Protein AF-B9TCB7-F1 (afdb_monomer_lite)

Organism: Ricinus communis (NCBI:txid3988)

Secondary structure (DSSP, 8-state):
-------S-EE---HHHHHHHHT--TT--EEEEEEETTEEEEEEEEEEEEEE-SS-EEEEEE-STT--EEEEEETT-

Structure (mmCIF, N/CA/C/O backbone)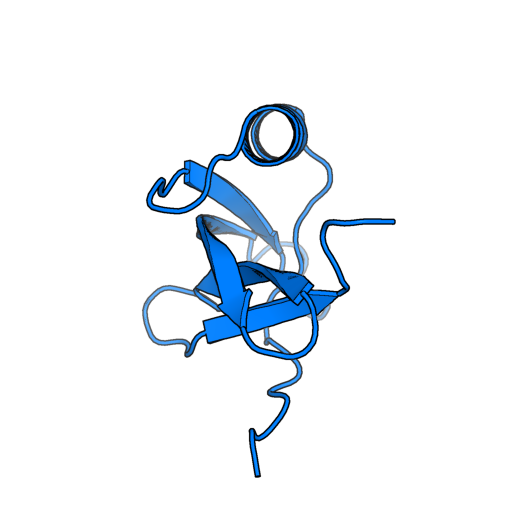:
data_AF-B9TCB7-F1
#
_entry.id   AF-B9TCB7-F1
#
loop_
_atom_site.group_PDB
_atom_site.id
_atom_site.type_symbol
_atom_site.label_atom_id
_atom_site.label_alt_id
_atom_site.label_comp_id
_atom_site.label_asym_id
_atom_site.label_entity_id
_atom_site.label_seq_id
_atom_site.pdbx_PDB_ins_code
_atom_site.Cartn_x
_atom_site.Cartn_y
_atom_site.Cartn_z
_atom_site.occupancy
_atom_site.B_iso_or_equiv
_atom_site.auth_seq_id
_atom_site.auth_comp_id
_atom_site.auth_asym_id
_atom_site.auth_atom_id
_atom_site.pdbx_PDB_model_num
ATOM 1 N N . MET A 1 1 ? -8.230 -19.144 8.930 1.00 32.31 1 MET A N 1
ATOM 2 C CA . MET A 1 1 ? -6.768 -19.161 8.740 1.00 32.31 1 MET A CA 1
ATOM 3 C C . MET A 1 1 ? -6.502 -18.142 7.651 1.00 32.31 1 MET A C 1
ATOM 5 O O . MET A 1 1 ? -6.755 -18.450 6.497 1.00 32.31 1 MET A O 1
ATOM 9 N N . TYR A 1 2 ? -6.198 -16.895 8.020 1.00 38.72 2 TYR A N 1
ATOM 10 C CA . TYR A 1 2 ? -5.885 -15.863 7.034 1.00 38.72 2 TYR A CA 1
ATOM 11 C C . TYR A 1 2 ? -4.514 -16.213 6.458 1.00 38.72 2 TYR A C 1
ATOM 13 O O . TYR A 1 2 ? -3.501 -16.142 7.160 1.00 38.72 2 TYR A O 1
ATOM 21 N N . GLU A 1 3 ? -4.506 -16.721 5.226 1.00 40.56 3 GLU A N 1
ATOM 22 C CA . GLU A 1 3 ? -3.278 -16.911 4.466 1.00 40.56 3 GLU A CA 1
ATOM 23 C C . GLU A 1 3 ? -2.620 -15.538 4.345 1.00 40.56 3 GLU A C 1
ATOM 25 O O . GLU A 1 3 ? -3.094 -14.664 3.624 1.00 40.56 3 GLU A O 1
ATOM 30 N N . HIS A 1 4 ? -1.556 -15.333 5.121 1.00 47.66 4 HIS A N 1
ATOM 31 C CA . HIS A 1 4 ? -0.685 -14.178 4.997 1.00 47.66 4 HIS A CA 1
ATOM 32 C C . HIS A 1 4 ? 0.031 -14.321 3.657 1.00 47.66 4 HIS A C 1
ATOM 34 O O . HIS A 1 4 ? 1.103 -14.922 3.568 1.00 47.66 4 HIS A O 1
ATOM 40 N N . LEU A 1 5 ? -0.604 -13.849 2.588 1.00 50.53 5 LEU A N 1
ATOM 41 C CA . LEU A 1 5 ? 0.032 -13.777 1.286 1.00 50.53 5 LEU A CA 1
ATOM 42 C C . LEU A 1 5 ? 1.231 -12.840 1.427 1.00 50.53 5 LEU A C 1
ATOM 44 O O . LEU A 1 5 ? 1.088 -11.654 1.721 1.00 50.53 5 LEU A O 1
ATOM 48 N N . THR A 1 6 ? 2.433 -13.381 1.235 1.00 56.47 6 THR A N 1
ATOM 49 C CA . THR A 1 6 ? 3.627 -12.571 1.005 1.00 56.47 6 THR A CA 1
ATOM 50 C C . THR A 1 6 ? 3.411 -11.852 -0.322 1.00 56.47 6 THR A C 1
ATOM 52 O O . THR A 1 6 ? 3.617 -12.458 -1.377 1.00 56.47 6 THR A O 1
ATOM 55 N N . GLY A 1 7 ? 2.904 -10.619 -0.267 1.00 65.19 7 GLY A N 1
ATOM 56 C CA . GLY A 1 7 ? 2.578 -9.826 -1.450 1.00 65.19 7 GLY A CA 1
ATOM 57 C C . GLY A 1 7 ? 3.724 -9.813 -2.465 1.00 65.19 7 GLY A C 1
ATOM 58 O O . GLY A 1 7 ? 4.906 -9.790 -2.103 1.00 65.19 7 GLY A O 1
ATOM 59 N N . LYS A 1 8 ? 3.380 -9.864 -3.751 1.00 82.50 8 LYS A N 1
ATOM 60 C CA . LYS A 1 8 ? 4.305 -9.709 -4.876 1.00 82.50 8 LYS A CA 1
ATOM 61 C C . LYS A 1 8 ? 4.988 -8.340 -4.834 1.00 82.50 8 LYS A C 1
ATOM 63 O O . LYS A 1 8 ? 6.138 -8.231 -5.259 1.00 82.50 8 LYS A O 1
ATOM 68 N N . TYR A 1 9 ? 4.298 -7.320 -4.341 1.00 85.94 9 TYR A N 1
ATOM 69 C CA . TYR A 1 9 ? 4.779 -5.955 -4.217 1.00 85.94 9 TYR A CA 1
ATOM 70 C C . TYR A 1 9 ? 5.001 -5.568 -2.752 1.00 85.94 9 TYR A C 1
ATOM 72 O O . TYR A 1 9 ? 4.361 -6.088 -1.842 1.00 85.94 9 TYR A O 1
ATOM 80 N N . ILE A 1 10 ? 5.899 -4.610 -2.527 1.00 87.88 10 ILE A N 1
ATOM 81 C CA . ILE A 1 10 ? 6.119 -3.971 -1.225 1.00 87.88 10 ILE A CA 1
ATOM 82 C C . ILE A 1 10 ? 5.944 -2.450 -1.348 1.00 87.88 10 ILE A C 1
ATOM 84 O O . ILE A 1 10 ? 6.300 -1.888 -2.389 1.00 87.88 10 ILE A O 1
ATOM 88 N N . PRO A 1 11 ? 5.431 -1.751 -0.319 1.00 89.69 11 PRO A N 1
ATOM 89 C CA . PRO A 1 11 ? 5.365 -0.294 -0.323 1.00 89.69 11 PRO A CA 1
ATOM 90 C C . PRO A 1 11 ? 6.740 0.345 -0.491 1.00 89.69 11 PRO A C 1
ATOM 92 O O . PRO A 1 11 ? 7.704 0.002 0.193 1.00 89.69 11 PRO A O 1
ATOM 95 N N . LEU A 1 12 ? 6.816 1.325 -1.384 1.00 90.69 12 LEU A N 1
ATOM 96 C CA . LEU A 1 12 ? 7.995 2.150 -1.583 1.00 90.69 12 LEU A CA 1
ATOM 97 C C . LEU A 1 12 ? 7.854 3.434 -0.758 1.00 90.69 12 LEU A C 1
ATOM 99 O O . LEU A 1 12 ? 6.835 4.116 -0.854 1.00 90.69 12 LEU A O 1
ATOM 103 N N . ALA A 1 13 ? 8.885 3.801 0.009 1.00 89.50 13 ALA A N 1
ATOM 104 C CA . ALA A 1 13 ? 8.892 4.953 0.924 1.00 89.50 13 ALA A CA 1
ATOM 105 C C . ALA A 1 13 ? 9.004 6.325 0.213 1.00 89.50 13 ALA A C 1
ATOM 107 O O . ALA A 1 13 ? 9.880 7.140 0.515 1.00 89.50 13 ALA A O 1
ATOM 108 N N . THR A 1 14 ? 8.121 6.574 -0.751 1.00 91.50 14 THR A N 1
ATOM 109 C CA . THR A 1 14 ? 7.989 7.843 -1.480 1.00 91.50 14 THR A CA 1
ATOM 110 C C . THR A 1 14 ? 7.258 8.894 -0.640 1.00 91.50 14 THR A C 1
ATOM 112 O O . THR A 1 14 ? 6.623 8.553 0.357 1.00 91.50 14 THR A O 1
ATOM 115 N N . GLU A 1 15 ? 7.308 10.169 -1.040 1.00 92.38 15 GLU A N 1
ATOM 116 C CA . GLU A 1 15 ? 6.511 11.230 -0.396 1.00 92.38 15 GLU A CA 1
ATOM 117 C C . GLU A 1 15 ? 5.015 10.906 -0.426 1.00 92.38 15 GLU A C 1
ATOM 119 O O . GLU A 1 15 ? 4.375 10.926 0.618 1.00 92.38 15 GLU A O 1
ATOM 124 N N . ARG A 1 16 ? 4.489 10.454 -1.575 1.00 90.56 16 ARG A N 1
ATOM 125 C CA . ARG A 1 16 ? 3.092 10.017 -1.698 1.00 90.56 16 ARG A CA 1
ATOM 126 C C . ARG A 1 16 ? 2.745 8.928 -0.689 1.00 90.56 16 ARG A C 1
ATOM 128 O O . ARG A 1 16 ? 1.713 9.017 -0.039 1.00 90.56 16 ARG A O 1
ATOM 135 N N . THR A 1 17 ? 3.581 7.897 -0.576 1.00 90.31 17 THR A N 1
ATOM 136 C CA . THR A 1 17 ? 3.324 6.789 0.350 1.00 90.31 17 THR A CA 1
ATOM 137 C C . THR A 1 17 ? 3.347 7.266 1.801 1.00 90.31 17 THR A C 1
ATOM 139 O O . THR A 1 17 ? 2.494 6.865 2.585 1.00 90.31 17 THR A O 1
ATOM 142 N N . LYS A 1 18 ? 4.282 8.154 2.157 1.00 89.69 18 LYS A N 1
ATOM 143 C CA . LYS A 1 18 ? 4.360 8.738 3.503 1.00 89.69 18 LYS A CA 1
ATOM 144 C C . LYS A 1 18 ? 3.128 9.581 3.823 1.00 89.69 18 LYS A C 1
ATOM 146 O O . LYS A 1 18 ? 2.526 9.372 4.870 1.00 89.69 18 LYS A O 1
ATOM 151 N N . ASP A 1 19 ? 2.733 10.468 2.916 1.00 90.62 19 ASP A N 1
ATOM 152 C CA . ASP A 1 19 ? 1.553 11.323 3.082 1.00 90.62 19 ASP A CA 1
ATOM 153 C C . ASP A 1 19 ? 0.265 10.495 3.148 1.00 90.62 19 ASP A C 1
ATOM 155 O O . ASP A 1 19 ? -0.613 10.763 3.964 1.00 90.62 19 ASP A O 1
ATOM 159 N N . ALA A 1 20 ? 0.165 9.448 2.325 1.00 90.19 20 ALA A N 1
ATOM 160 C CA . ALA A 1 20 ? -0.985 8.556 2.305 1.00 90.19 20 ALA A CA 1
ATOM 161 C C . ALA A 1 20 ? -1.154 7.776 3.611 1.00 90.19 20 ALA A C 1
ATOM 163 O O . ALA A 1 20 ? -2.291 7.580 4.016 1.00 90.19 20 ALA A O 1
ATOM 164 N N . VAL A 1 21 ? -0.062 7.324 4.239 1.00 86.75 21 VAL A N 1
ATOM 165 C CA . VAL A 1 21 ? -0.091 6.538 5.487 1.00 86.75 21 VAL A CA 1
ATOM 166 C C . VAL A 1 21 ? -0.274 7.430 6.713 1.00 86.75 21 VAL A C 1
ATOM 168 O O . VAL A 1 21 ? -1.021 7.068 7.616 1.00 86.75 21 VAL A O 1
ATOM 171 N N . LYS A 1 22 ? 0.383 8.596 6.745 1.00 86.12 22 LYS A N 1
ATOM 172 C CA . LYS A 1 22 ? 0.413 9.495 7.909 1.00 86.12 22 LYS A CA 1
ATOM 173 C C . LYS A 1 22 ? -0.978 9.919 8.384 1.00 86.12 22 LYS A C 1
ATOM 175 O O . LYS A 1 22 ? -1.213 9.971 9.586 1.00 86.12 22 LYS A O 1
ATOM 180 N N . ASP A 1 23 ? -1.863 10.237 7.446 1.00 84.31 23 ASP A N 1
ATOM 181 C CA . ASP A 1 23 ? -3.193 10.776 7.736 1.00 84.31 23 ASP A CA 1
ATOM 182 C C . ASP A 1 23 ? -4.314 9.777 7.380 1.00 84.31 23 ASP A C 1
ATOM 184 O O . ASP A 1 23 ? -5.480 10.161 7.281 1.00 84.31 23 ASP A O 1
ATOM 188 N N . LEU A 1 24 ? -3.980 8.496 7.161 1.00 87.62 24 LEU A N 1
ATOM 189 C CA . LEU A 1 24 ? -4.955 7.482 6.758 1.00 87.62 24 LEU A CA 1
ATOM 190 C C . LEU A 1 24 ? -5.918 7.157 7.902 1.00 87.62 24 LEU A C 1
ATOM 192 O O . LEU A 1 24 ? -5.499 6.724 8.972 1.00 87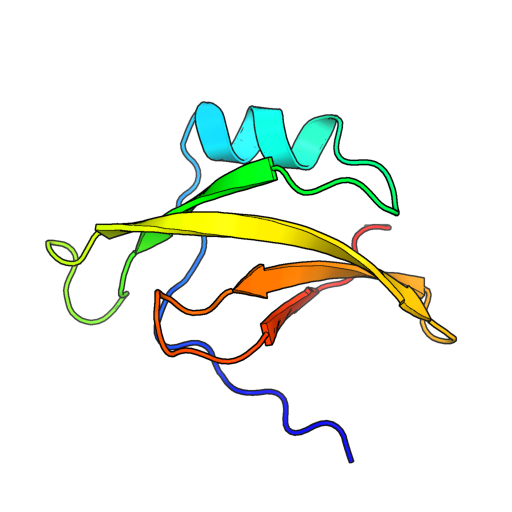.62 24 LEU A O 1
ATOM 196 N N . GLN A 1 25 ? -7.216 7.302 7.647 1.00 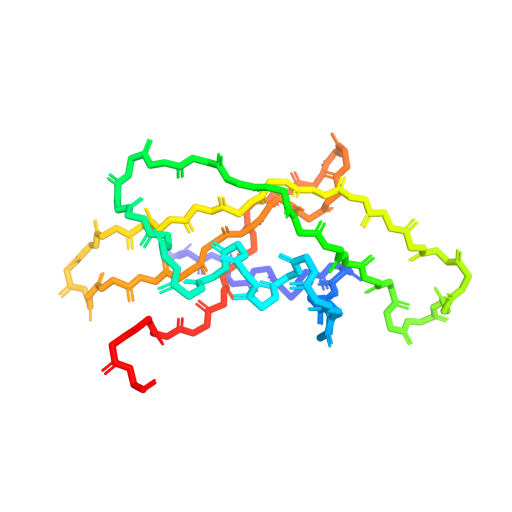86.50 25 GLN A N 1
ATOM 197 C CA . GLN A 1 25 ? -8.268 6.961 8.605 1.00 86.50 25 GLN A CA 1
ATOM 198 C C . GLN A 1 25 ? -8.976 5.653 8.216 1.00 86.50 25 GLN A C 1
ATOM 200 O O . GLN A 1 25 ? -9.102 5.353 7.022 1.00 86.50 25 GLN A O 1
ATOM 205 N N . PRO A 1 26 ? -9.496 4.874 9.184 1.00 85.75 26 PRO A N 1
ATOM 206 C CA . PRO A 1 26 ? -10.366 3.738 8.893 1.00 85.75 26 PRO A CA 1
ATOM 207 C C . PRO A 1 26 ? -11.545 4.136 7.994 1.00 85.75 26 PRO A C 1
ATOM 209 O O . PRO A 1 26 ? -12.242 5.114 8.254 1.00 85.75 26 PRO A O 1
ATOM 212 N N . GLY A 1 27 ? -11.769 3.368 6.925 1.00 85.56 27 GLY A N 1
ATOM 213 C CA . GLY A 1 27 ? -12.784 3.661 5.906 1.00 85.56 27 GLY A CA 1
ATOM 214 C C . GLY A 1 27 ? -12.300 4.534 4.742 1.00 85.56 27 GLY A C 1
ATOM 215 O O . GLY A 1 27 ? -13.000 4.619 3.731 1.00 85.56 27 GLY A O 1
ATOM 216 N N . GLU A 1 28 ? -11.104 5.125 4.821 1.00 89.62 28 GLU A N 1
ATOM 217 C CA . GLU A 1 28 ? -10.473 5.787 3.678 1.00 89.62 28 GLU A CA 1
ATOM 218 C C . GLU A 1 28 ? -9.676 4.808 2.809 1.00 89.62 28 GLU A C 1
ATOM 220 O O . GLU A 1 28 ? -9.111 3.819 3.279 1.00 89.62 28 GLU A O 1
ATOM 225 N N . ARG A 1 29 ? -9.594 5.135 1.515 1.00 91.62 29 ARG A N 1
ATOM 226 C CA . ARG A 1 29 ? -8.642 4.538 0.576 1.00 91.62 29 ARG A CA 1
ATOM 227 C C . ARG A 1 29 ? -7.752 5.628 0.003 1.00 91.62 29 ARG A C 1
ATOM 229 O O . ARG A 1 29 ? -8.249 6.640 -0.494 1.00 91.62 29 ARG A O 1
ATOM 236 N N . ARG A 1 30 ? -6.439 5.421 0.056 1.00 93.06 30 ARG A N 1
ATOM 237 C CA . ARG A 1 30 ? -5.433 6.333 -0.511 1.00 93.06 30 ARG A CA 1
ATOM 238 C C . ARG A 1 30 ? -4.542 5.587 -1.487 1.00 93.06 30 ARG A C 1
ATOM 240 O O . ARG A 1 30 ? -4.471 4.368 -1.459 1.00 93.06 30 ARG A O 1
ATOM 247 N N . LYS A 1 31 ? -3.851 6.321 -2.356 1.00 93.25 31 LYS A N 1
ATOM 248 C CA .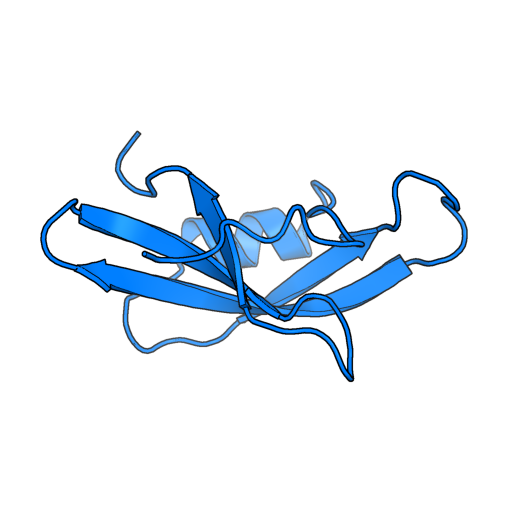 LYS A 1 31 ? -2.918 5.730 -3.319 1.00 93.25 31 LYS A CA 1
ATOM 249 C C . LYS A 1 31 ? -1.498 5.733 -2.768 1.00 93.25 31 LYS A C 1
ATOM 251 O O . LYS A 1 31 ? -1.022 6.778 -2.331 1.00 93.25 31 LYS A O 1
ATOM 256 N N . ILE A 1 32 ? -0.812 4.602 -2.878 1.00 93.00 32 ILE A N 1
ATOM 257 C CA . ILE A 1 32 ? 0.607 4.445 -2.542 1.00 93.00 32 ILE A CA 1
ATOM 258 C C . ILE A 1 32 ? 1.394 3.917 -3.732 1.00 93.00 32 ILE A C 1
ATOM 260 O O . ILE A 1 32 ? 0.840 3.302 -4.645 1.00 93.00 32 ILE A O 1
ATOM 264 N N . ASP A 1 33 ? 2.700 4.147 -3.708 1.00 92.50 33 ASP A N 1
ATOM 265 C CA . ASP A 1 33 ? 3.628 3.503 -4.625 1.00 92.50 33 ASP A CA 1
ATOM 266 C C . ASP A 1 33 ? 4.090 2.172 -4.042 1.00 92.50 33 ASP A C 1
ATOM 268 O O . ASP A 1 33 ? 4.571 2.127 -2.907 1.00 92.50 33 ASP A O 1
ATOM 272 N N . VAL A 1 34 ? 4.000 1.110 -4.837 1.00 90.94 34 VAL A N 1
ATOM 273 C CA . VAL A 1 34 ? 4.536 -0.211 -4.498 1.00 90.94 34 VAL A CA 1
ATOM 274 C C . VAL A 1 34 ? 5.485 -0.691 -5.594 1.00 90.94 34 VAL A C 1
ATOM 276 O O . VAL A 1 34 ? 5.373 -0.294 -6.757 1.00 90.94 34 VAL A O 1
ATOM 279 N N . ILE A 1 35 ? 6.447 -1.525 -5.220 1.00 90.75 35 ILE A N 1
ATOM 280 C CA . IL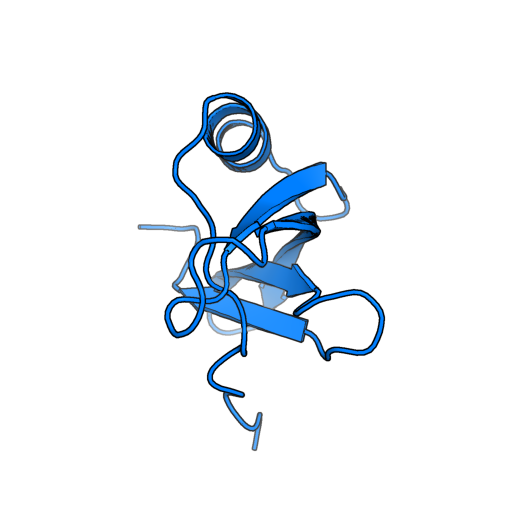E A 1 35 ? 7.498 -2.032 -6.103 1.00 90.75 35 ILE A CA 1
ATOM 281 C C . ILE A 1 35 ? 7.630 -3.540 -5.951 1.00 90.75 35 ILE A C 1
ATOM 283 O O . ILE A 1 35 ? 7.517 -4.074 -4.847 1.00 90.75 35 ILE A O 1
ATOM 287 N N . ASN A 1 36 ? 7.866 -4.233 -7.057 1.00 88.81 36 ASN A N 1
ATOM 288 C CA . ASN A 1 36 ? 8.212 -5.642 -7.029 1.00 88.81 36 ASN A CA 1
ATOM 289 C C . ASN A 1 36 ? 9.682 -5.777 -6.584 1.00 88.81 36 ASN A C 1
ATOM 291 O O . ASN A 1 36 ? 10.583 -5.327 -7.294 1.00 88.81 36 ASN A O 1
ATOM 295 N N . PRO A 1 37 ? 9.983 -6.407 -5.436 1.00 84.81 37 PRO A N 1
ATOM 296 C CA . PRO A 1 37 ? 11.357 -6.511 -4.949 1.00 84.81 37 PRO A CA 1
ATOM 297 C C . PRO A 1 37 ? 12.241 -7.402 -5.840 1.00 84.81 37 PRO A C 1
ATOM 299 O O . PRO A 1 37 ? 13.464 -7.349 -5.723 1.00 84.81 37 PRO A O 1
ATOM 302 N N . LYS A 1 38 ? 11.648 -8.216 -6.728 1.00 87.50 38 LYS A N 1
ATOM 303 C CA . LYS A 1 38 ? 12.371 -9.048 -7.706 1.00 87.50 38 LYS A CA 1
ATOM 304 C C . LYS A 1 38 ? 12.632 -8.327 -9.031 1.00 87.50 38 LYS A C 1
ATOM 306 O O . LYS A 1 38 ? 13.515 -8.753 -9.769 1.00 87.50 38 LYS A O 1
ATOM 311 N N . ASP A 1 39 ? 11.882 -7.268 -9.326 1.00 87.25 39 ASP A N 1
ATOM 312 C CA . ASP A 1 39 ? 12.037 -6.440 -10.523 1.00 87.25 39 ASP A CA 1
ATOM 313 C C . ASP A 1 39 ? 11.783 -4.962 -10.173 1.00 87.25 39 ASP A C 1
ATOM 315 O O . ASP A 1 39 ? 10.638 -4.511 -10.167 1.00 87.25 39 ASP A O 1
ATOM 319 N N . PRO A 1 40 ? 12.840 -4.176 -9.902 1.00 83.25 40 PRO A N 1
ATOM 320 C CA . PRO A 1 40 ? 12.699 -2.775 -9.513 1.00 83.25 40 PRO A CA 1
ATOM 321 C C . PRO A 1 40 ? 12.091 -1.862 -10.589 1.00 83.25 40 PRO A C 1
ATOM 323 O O . PRO A 1 40 ? 11.748 -0.717 -10.291 1.00 83.25 40 PRO A O 1
ATOM 326 N N . THR A 1 41 ? 11.988 -2.324 -11.840 1.00 88.19 41 THR A N 1
ATOM 327 C CA . THR A 1 41 ? 11.325 -1.573 -12.918 1.00 88.19 41 THR A CA 1
ATOM 328 C C . THR A 1 41 ? 9.803 -1.736 -12.884 1.00 88.19 41 THR A C 1
ATOM 330 O O . THR A 1 41 ? 9.077 -0.862 -13.361 1.00 88.19 41 THR A O 1
ATOM 333 N N . ASP A 1 42 ? 9.314 -2.801 -12.242 1.00 88.88 42 ASP A N 1
ATOM 334 C CA . ASP A 1 42 ? 7.901 -3.096 -12.000 1.00 88.88 42 ASP A CA 1
ATOM 335 C C . ASP A 1 42 ? 7.425 -2.336 -10.748 1.00 88.88 42 ASP A C 1
ATOM 337 O O . ASP A 1 42 ? 7.347 -2.858 -9.629 1.00 88.88 42 ASP A O 1
ATOM 341 N N . ARG A 1 43 ? 7.155 -1.042 -10.954 1.00 89.25 43 ARG A N 1
ATOM 342 C CA . ARG A 1 43 ? 6.556 -0.129 -9.975 1.00 89.25 43 ARG A CA 1
ATOM 343 C C . ARG A 1 43 ? 5.144 0.236 -10.402 1.00 89.25 43 ARG A C 1
ATOM 345 O O . ARG A 1 43 ? 4.919 0.665 -11.533 1.00 89.25 43 ARG A O 1
ATOM 352 N N . ILE A 1 44 ? 4.213 0.157 -9.461 1.00 91.00 44 ILE A N 1
ATOM 353 C CA . ILE A 1 44 ? 2.805 0.470 -9.698 1.00 91.00 44 ILE A CA 1
ATOM 354 C C . ILE A 1 44 ? 2.236 1.337 -8.575 1.00 91.00 44 ILE A C 1
ATOM 356 O O . ILE A 1 44 ? 2.820 1.478 -7.499 1.00 91.00 44 ILE A O 1
ATOM 360 N N . ILE A 1 45 ? 1.078 1.931 -8.849 1.00 92.19 45 ILE A N 1
ATOM 361 C CA . ILE A 1 45 ? 0.299 2.689 -7.873 1.00 92.19 45 ILE A CA 1
ATOM 362 C C . ILE A 1 45 ? -0.910 1.840 -7.493 1.00 92.19 45 ILE A C 1
ATOM 364 O O . ILE A 1 45 ? -1.630 1.375 -8.377 1.00 92.19 45 ILE A O 1
ATOM 368 N N . THR A 1 46 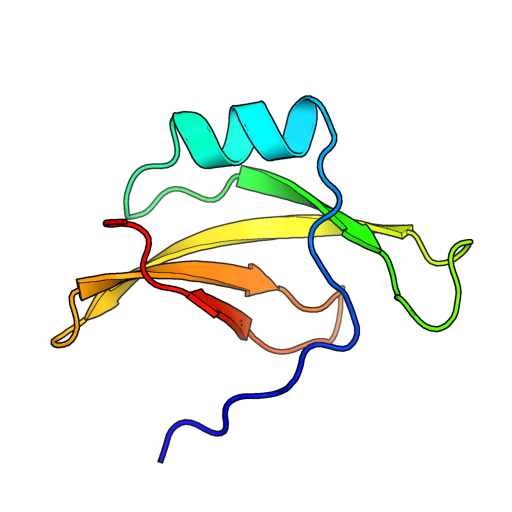? -1.144 1.664 -6.198 1.00 90.94 46 THR A N 1
ATOM 369 C CA . THR A 1 46 ? -2.239 0.837 -5.675 1.00 90.94 46 THR A CA 1
ATOM 370 C C . THR A 1 46 ? -2.942 1.510 -4.499 1.00 90.94 46 THR A C 1
ATOM 372 O O . THR A 1 46 ? -2.466 2.531 -4.000 1.00 90.94 46 THR A O 1
ATOM 375 N N . ASP A 1 47 ? -4.095 0.981 -4.095 1.00 92.06 47 ASP A N 1
ATOM 376 C CA . ASP A 1 47 ? -4.830 1.458 -2.924 1.00 92.06 47 ASP A CA 1
ATOM 377 C C . ASP A 1 47 ? -4.242 0.902 -1.623 1.00 92.06 47 ASP A C 1
ATOM 379 O O . ASP A 1 47 ? -3.878 -0.270 -1.563 1.00 92.06 47 ASP A O 1
ATOM 383 N N . ILE A 1 48 ? -4.209 1.739 -0.586 1.00 91.38 48 ILE A N 1
ATOM 384 C CA . ILE A 1 48 ? -3.985 1.392 0.821 1.00 91.38 48 ILE A CA 1
ATOM 385 C C . ILE A 1 48 ? -5.213 1.799 1.646 1.00 91.38 48 ILE A C 1
ATOM 387 O O . ILE A 1 48 ? -5.852 2.816 1.353 1.00 91.38 48 ILE A O 1
ATOM 391 N N . TRP A 1 49 ? -5.538 1.024 2.674 1.00 92.44 49 TRP A N 1
ATOM 392 C CA . TRP A 1 49 ? -6.586 1.296 3.658 1.00 92.44 49 TRP A CA 1
ATOM 393 C C . TRP A 1 49 ? -6.197 0.735 5.030 1.00 92.44 49 TRP A C 1
ATOM 395 O O . TRP A 1 49 ? -5.253 -0.044 5.150 1.00 92.44 49 TRP A O 1
ATOM 405 N N . VAL A 1 50 ? -6.931 1.134 6.068 1.00 89.94 50 VAL A N 1
ATOM 406 C CA . VAL A 1 50 ? -6.812 0.548 7.410 1.00 89.94 50 VAL A CA 1
ATOM 407 C C . VAL A 1 50 ? -7.927 -0.473 7.611 1.00 89.94 50 VAL A C 1
ATOM 409 O O . VAL A 1 50 ? -9.103 -0.167 7.394 1.00 89.94 50 VAL A O 1
ATOM 412 N N . VAL A 1 51 ? -7.559 -1.680 8.026 1.00 86.38 51 VAL A N 1
ATOM 413 C CA . VAL A 1 51 ? -8.467 -2.720 8.516 1.00 86.38 51 VAL A CA 1
ATOM 414 C C . VAL A 1 51 ? -8.418 -2.694 10.038 1.00 86.38 51 VAL A C 1
ATOM 416 O O . VAL A 1 51 ? -7.335 -2.641 10.608 1.00 86.38 51 VAL A O 1
ATOM 419 N N . VAL A 1 52 ? -9.578 -2.704 10.691 1.00 85.06 52 VAL A N 1
ATOM 420 C CA . VAL A 1 52 ? -9.674 -2.793 12.153 1.00 85.06 52 VAL A CA 1
ATOM 421 C C . VAL A 1 52 ? -10.349 -4.110 12.498 1.00 85.06 52 VAL A C 1
ATOM 423 O O . VAL A 1 52 ? -11.479 -4.353 12.066 1.00 85.06 52 VAL A O 1
ATOM 426 N N . ASP A 1 53 ? -9.663 -4.951 13.261 1.00 83.12 53 ASP A N 1
ATOM 427 C CA . ASP A 1 53 ? -10.170 -6.240 13.724 1.00 83.12 53 ASP A CA 1
ATOM 428 C C . ASP A 1 53 ? -9.864 -6.468 15.219 1.00 83.12 53 ASP A C 1
ATOM 430 O O . ASP A 1 53 ? -9.639 -5.519 15.972 1.00 83.12 53 ASP A O 1
ATOM 434 N N . ALA A 1 54 ? -9.960 -7.718 15.684 1.00 80.31 54 ALA A N 1
ATOM 435 C CA . ALA A 1 54 ? -9.756 -8.071 17.088 1.00 80.31 54 ALA A CA 1
ATOM 436 C C . ALA A 1 54 ? -8.295 -7.920 17.561 1.00 80.31 54 ALA A C 1
ATOM 438 O O . ALA A 1 54 ? -8.067 -7.866 18.770 1.00 80.31 54 ALA A O 1
ATOM 439 N N . GLU A 1 55 ? -7.330 -7.873 16.641 1.00 77.69 55 GLU A N 1
ATOM 440 C CA . GLU A 1 55 ? -5.895 -7.733 16.916 1.00 77.69 55 GLU A CA 1
ATOM 441 C C . GLU A 1 55 ? -5.432 -6.267 16.879 1.00 77.69 55 GLU A C 1
ATOM 443 O O . GLU A 1 55 ? -4.390 -5.942 17.452 1.00 77.69 55 GLU A O 1
ATOM 448 N N . GLY A 1 56 ? -6.234 -5.369 16.296 1.00 78.94 56 GLY A N 1
ATOM 449 C CA . GLY A 1 56 ? -5.991 -3.928 16.271 1.00 78.94 56 GLY A CA 1
ATOM 450 C C . GLY A 1 56 ? -6.258 -3.308 14.902 1.00 78.94 56 GLY A C 1
ATOM 451 O O . GLY A 1 56 ? -7.009 -3.846 14.085 1.00 78.94 56 GLY A O 1
ATOM 452 N N . ALA A 1 57 ? -5.666 -2.138 14.662 1.00 82.81 57 ALA A N 1
ATOM 453 C CA . ALA A 1 57 ? -5.639 -1.523 13.341 1.00 82.81 57 ALA A CA 1
ATOM 454 C C . ALA A 1 57 ? -4.429 -2.030 12.539 1.00 82.81 57 ALA A C 1
ATOM 456 O O . ALA A 1 57 ? -3.306 -2.054 13.041 1.00 82.81 57 ALA A O 1
ATOM 457 N N . HIS A 1 58 ? -4.637 -2.384 11.273 1.00 84.75 58 HIS A N 1
ATOM 458 C CA . HIS A 1 58 ? -3.608 -2.867 10.352 1.00 84.75 58 HIS A CA 1
ATOM 459 C C . HIS A 1 58 ? -3.698 -2.123 9.025 1.00 84.75 58 HIS A C 1
ATOM 461 O O . HIS A 1 58 ? -4.789 -1.895 8.499 1.00 84.75 58 HIS A O 1
ATOM 467 N N . PHE A 1 59 ? -2.551 -1.770 8.449 1.00 85.88 59 PHE A N 1
ATOM 468 C CA . PHE A 1 59 ? -2.519 -1.243 7.090 1.00 85.88 59 PHE A CA 1
ATOM 469 C C . PHE A 1 59 ? -2.639 -2.397 6.095 1.00 85.88 59 PHE A C 1
ATOM 471 O O . PHE A 1 59 ? -1.903 -3.375 6.177 1.00 85.88 59 PHE A O 1
ATOM 478 N N . ALA A 1 60 ? -3.524 -2.275 5.118 1.00 88.75 60 ALA A N 1
ATOM 479 C CA . ALA A 1 60 ? -3.659 -3.229 4.029 1.00 88.75 60 ALA A CA 1
ATOM 480 C C . ALA A 1 60 ? -3.586 -2.500 2.692 1.00 88.75 60 ALA A C 1
ATOM 482 O O . ALA A 1 60 ? -4.061 -1.372 2.569 1.00 88.75 60 ALA A O 1
ATOM 483 N N . PHE A 1 61 ? -2.987 -3.126 1.688 1.00 89.75 61 PHE A N 1
ATOM 484 C CA . PHE A 1 61 ? -2.927 -2.580 0.338 1.00 89.75 61 PHE A CA 1
ATOM 485 C C . PHE A 1 61 ? -3.232 -3.652 -0.698 1.00 89.75 61 PHE A C 1
ATOM 487 O O . PHE A 1 61 ? -3.052 -4.843 -0.456 1.00 89.75 61 PHE A O 1
ATOM 494 N N . GLN A 1 62 ? -3.676 -3.230 -1.875 1.00 88.25 62 GLN A N 1
ATOM 495 C CA . GLN A 1 62 ? -3.935 -4.156 -2.969 1.00 88.25 62 GLN A CA 1
ATOM 496 C C . GLN A 1 62 ? -2.613 -4.538 -3.655 1.00 88.25 62 GLN A C 1
ATOM 498 O O . GLN A 1 62 ? -1.889 -3.666 -4.146 1.00 88.25 62 GLN A O 1
ATOM 503 N N . ASP A 1 63 ? -2.309 -5.833 -3.737 1.00 84.25 63 ASP A N 1
ATOM 504 C CA . ASP A 1 63 ? -1.059 -6.383 -4.289 1.00 84.25 63 ASP A CA 1
ATOM 505 C C . ASP A 1 63 ? -1.016 -6.376 -5.837 1.00 84.25 63 ASP A C 1
ATOM 507 O O . ASP A 1 63 ? -0.792 -7.380 -6.516 1.00 84.25 63 ASP A O 1
ATOM 511 N N . GLY A 1 64 ? -1.278 -5.207 -6.421 1.00 73.00 64 GLY A N 1
ATOM 512 C CA . GLY A 1 64 ? -1.400 -4.975 -7.858 1.00 73.00 64 GLY A CA 1
ATOM 513 C C . GLY A 1 64 ? -2.794 -5.227 -8.431 1.00 73.00 64 GLY A C 1
ATOM 514 O O . GLY A 1 64 ? -3.712 -5.655 -7.742 1.00 73.00 64 GLY A O 1
ATOM 515 N N . ALA A 1 65 ? -2.973 -4.934 -9.724 1.00 67.69 65 ALA A N 1
ATOM 516 C CA . ALA A 1 65 ? -4.300 -4.820 -10.350 1.00 67.69 65 ALA A CA 1
ATOM 517 C C . ALA A 1 65 ? -5.169 -6.093 -10.278 1.00 67.69 65 ALA A C 1
ATOM 519 O O . ALA A 1 65 ? -6.390 -6.005 -10.365 1.00 67.69 65 ALA A O 1
ATOM 520 N N . LEU A 1 66 ? -4.538 -7.263 -10.136 1.00 67.56 66 LEU A N 1
ATOM 521 C CA . LEU A 1 66 ? -5.191 -8.572 -10.011 1.00 67.56 66 LEU A CA 1
ATOM 522 C C . LEU A 1 66 ? -4.831 -9.287 -8.695 1.00 67.56 66 LEU A C 1
ATOM 524 O O . LEU A 1 66 ? -5.160 -10.461 -8.534 1.00 67.56 66 LEU A O 1
ATOM 528 N N . GLY A 1 67 ? -4.103 -8.620 -7.795 1.00 66.75 67 GLY A N 1
ATOM 529 C CA . GLY A 1 67 ? -3.661 -9.192 -6.526 1.00 66.75 67 GLY A CA 1
ATOM 530 C C . GLY A 1 67 ? -4.733 -9.117 -5.444 1.00 66.75 67 GLY A C 1
ATOM 531 O O . GLY A 1 67 ? -5.680 -8.335 -5.543 1.00 66.75 67 GLY A O 1
ATOM 532 N N . GLY A 1 68 ? -4.567 -9.950 -4.417 1.00 76.00 68 GLY A N 1
ATOM 533 C CA . GLY A 1 68 ? -5.366 -9.886 -3.196 1.00 76.00 68 GLY A CA 1
ATOM 534 C C . GLY A 1 68 ? -4.889 -8.788 -2.246 1.00 76.00 68 GLY A C 1
ATOM 535 O O . GLY A 1 68 ? -3.971 -8.021 -2.550 1.00 76.00 68 GLY A O 1
ATOM 536 N N . ASP A 1 69 ? -5.516 -8.744 -1.078 1.00 82.31 69 ASP A N 1
ATOM 537 C CA . ASP A 1 69 ? -5.175 -7.792 -0.029 1.00 82.31 69 ASP A CA 1
ATOM 538 C C . ASP A 1 69 ? -3.905 -8.259 0.695 1.00 82.31 69 ASP A C 1
ATOM 540 O O . ASP A 1 69 ? -3.845 -9.369 1.231 1.00 82.31 69 ASP A O 1
ATOM 544 N N . ALA A 1 70 ? -2.878 -7.413 0.695 1.00 82.25 70 ALA A N 1
ATOM 545 C CA . ALA A 1 70 ? -1.636 -7.631 1.418 1.00 82.25 70 ALA A CA 1
ATOM 546 C C . ALA A 1 70 ? -1.650 -6.829 2.721 1.00 82.25 70 ALA A C 1
ATOM 548 O O . ALA A 1 70 ? -1.878 -5.618 2.720 1.00 82.25 70 ALA A O 1
ATOM 549 N N . TYR A 1 71 ? -1.374 -7.513 3.829 1.00 77.69 71 TYR A N 1
ATOM 550 C CA . TYR A 1 71 ? -1.349 -6.924 5.161 1.00 77.69 71 TYR A CA 1
ATOM 551 C C . TYR A 1 71 ? 0.062 -6.455 5.494 1.00 77.69 71 TYR A C 1
ATOM 553 O O . TYR A 1 71 ? 1.018 -7.233 5.529 1.00 77.69 71 TYR A O 1
ATOM 561 N N . LEU A 1 72 ? 0.183 -5.160 5.734 1.00 71.31 72 LEU A N 1
ATOM 562 C CA . LEU A 1 72 ? 1.309 -4.574 6.436 1.00 71.31 72 LEU A CA 1
ATOM 563 C C . LEU A 1 72 ? 1.009 -4.714 7.932 1.00 71.31 72 LEU A C 1
ATOM 565 O O . LEU A 1 72 ? -0.148 -4.827 8.328 1.00 71.31 72 LEU A O 1
ATOM 569 N N . GLY A 1 73 ? 2.053 -4.783 8.754 1.00 65.62 73 GLY A N 1
ATOM 570 C CA . GLY A 1 73 ? 1.932 -5.014 10.195 1.00 65.62 73 GLY A CA 1
ATOM 571 C C . GLY A 1 73 ? 1.025 -4.013 10.944 1.00 65.62 73 GLY A C 1
ATOM 572 O O . GLY A 1 73 ? 0.372 -3.162 10.335 1.00 65.62 73 GLY A O 1
ATOM 573 N N . PRO A 1 74 ? 0.958 -4.109 12.283 1.00 61.66 74 PRO A N 1
ATOM 574 C CA . PRO A 1 74 ? 0.085 -3.252 13.085 1.00 61.66 74 PRO A CA 1
ATOM 575 C C . PRO A 1 74 ? 0.322 -1.763 12.793 1.00 61.66 74 PRO A C 1
ATOM 577 O O . PRO A 1 74 ? 1.461 -1.308 12.716 1.00 61.66 74 PRO A O 1
ATOM 580 N N . ALA A 1 75 ? -0.772 -1.020 12.626 1.00 58.97 75 ALA A N 1
ATOM 581 C CA . ALA A 1 75 ? -0.791 0.426 12.423 1.00 58.97 75 ALA A CA 1
ATOM 582 C C . ALA A 1 75 ? -0.600 1.216 13.733 1.00 58.97 75 ALA A C 1
ATOM 584 O O . ALA A 1 75 ? -0.364 2.419 13.682 1.00 58.97 75 ALA A O 1
ATOM 585 N N . ASP A 1 76 ? -0.683 0.538 14.885 1.00 56.06 76 ASP A N 1
ATOM 586 C CA . ASP A 1 76 ? -0.587 1.112 16.237 1.00 56.06 76 ASP A CA 1
ATOM 587 C C . ASP A 1 76 ? 0.839 1.085 16.846 1.00 56.06 76 ASP A C 1
ATOM 589 O O . ASP A 1 76 ? 0.988 1.278 18.056 1.00 56.06 76 ASP A O 1
ATOM 593 N N . GLN A 1 77 ? 1.897 0.839 16.055 1.00 45.38 77 GLN A N 1
ATOM 594 C CA . GLN A 1 77 ? 3.296 0.847 16.536 1.00 45.38 77 GLN A CA 1
ATOM 595 C C . GLN A 1 77 ? 4.158 1.974 15.968 1.00 45.38 77 GLN A C 1
ATOM 597 O O . GLN A 1 77 ? 4.152 2.179 14.735 1.00 45.38 77 GLN A O 1
#

pLDDT: mean 80.73, std 14.4, range [32.31, 93.25]

Foldseek 3Di:
DPPQPPFQKDFDPDPQQCVCLVPADAPDWGKTWIARPVDRVPIDIWIWHWDQDPVGIWIWIASDPPGDIHTDDHSPD

Radius of gyration: 12.04 Å; chains: 1; bounding box: 26×30×30 Å

Sequence (77 aa):
MYEHLTGKYIPLATERTKDAVKDLQPGERRKIDVINPKDPTDRIITDIWVVVDAEGAHFAFQDGALGGDAYLGPADQ